Protein AF-A0A1S3DGT9-F1 (afdb_monomer_lite)

Structure (mmCIF, N/CA/C/O backbone):
data_AF-A0A1S3DGT9-F1
#
_entry.id   AF-A0A1S3DGT9-F1
#
loop_
_atom_site.group_PDB
_atom_site.id
_atom_site.type_symbol
_atom_site.label_atom_id
_atom_site.label_alt_id
_atom_site.label_comp_id
_atom_site.label_asym_id
_atom_site.label_entity_id
_atom_site.label_seq_id
_atom_site.pdbx_PDB_ins_code
_atom_site.Cartn_x
_atom_site.Cartn_y
_atom_site.Cartn_z
_atom_site.occupancy
_atom_site.B_iso_or_equiv
_atom_site.auth_seq_id
_atom_site.auth_comp_id
_atom_site.auth_asym_id
_atom_site.auth_atom_id
_atom_site.pdbx_PDB_model_num
ATOM 1 N N . MET A 1 1 ? -30.395 -15.231 -16.461 1.00 38.97 1 MET A N 1
ATOM 2 C CA . MET A 1 1 ? -29.342 -14.821 -15.510 1.00 38.97 1 MET A CA 1
ATOM 3 C C . MET A 1 1 ? -28.312 -14.079 -16.332 1.00 38.97 1 MET A C 1
ATOM 5 O O . MET A 1 1 ? -27.448 -14.704 -16.933 1.00 38.97 1 MET A O 1
ATOM 9 N N . ASP A 1 2 ? -28.517 -12.775 -16.478 1.00 30.34 2 ASP A N 1
ATOM 10 C CA . ASP A 1 2 ? -27.680 -11.916 -17.306 1.00 30.34 2 ASP A CA 1
ATOM 11 C C . ASP A 1 2 ? -26.384 -11.588 -16.569 1.00 30.34 2 ASP A C 1
ATOM 13 O O . ASP A 1 2 ? -26.385 -10.927 -15.532 1.00 30.34 2 ASP A O 1
ATOM 17 N N . PHE A 1 3 ? -25.268 -12.071 -17.109 1.00 36.41 3 PHE A N 1
ATOM 18 C CA . PHE A 1 3 ? -23.938 -11.639 -16.706 1.00 36.41 3 PHE A CA 1
ATOM 19 C C . PHE A 1 3 ? -23.610 -10.347 -17.454 1.00 36.41 3 PHE A C 1
ATOM 21 O O . PHE A 1 3 ? -22.986 -10.360 -18.513 1.00 36.41 3 PHE A O 1
ATOM 28 N N . THR A 1 4 ? -24.039 -9.209 -16.914 1.00 40.66 4 THR A N 1
ATOM 29 C CA . THR A 1 4 ? -23.503 -7.914 -17.339 1.00 40.66 4 THR A CA 1
ATOM 30 C C . THR A 1 4 ? -22.050 -7.812 -16.890 1.00 40.66 4 THR A C 1
ATOM 32 O O . THR A 1 4 ? -21.762 -7.637 -15.707 1.00 40.66 4 THR A O 1
ATOM 35 N N . ILE A 1 5 ? -21.133 -7.927 -17.851 1.00 45.00 5 ILE A N 1
ATOM 36 C CA . ILE A 1 5 ? -19.729 -7.543 -17.701 1.00 45.00 5 ILE A CA 1
ATOM 37 C C . ILE A 1 5 ? -19.710 -6.034 -17.409 1.00 45.00 5 ILE A C 1
ATOM 39 O O . ILE A 1 5 ? -20.208 -5.268 -18.241 1.00 45.00 5 ILE A O 1
ATOM 43 N N . PRO A 1 6 ? -19.179 -5.566 -16.264 1.00 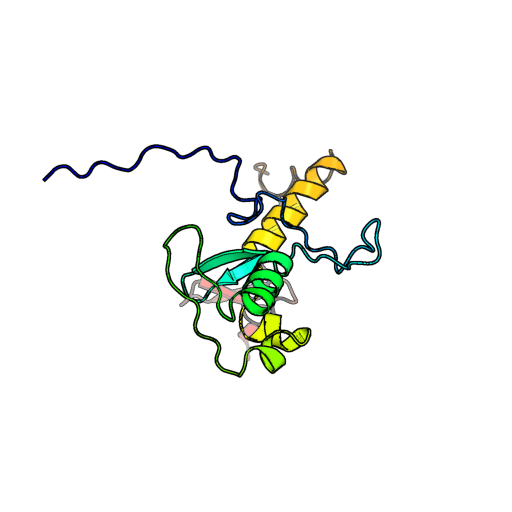39.81 6 PRO A N 1
ATOM 44 C CA . PRO A 1 6 ? -19.081 -4.139 -16.022 1.00 39.81 6 PRO A CA 1
ATOM 45 C C . PRO A 1 6 ? -18.132 -3.511 -17.046 1.00 39.81 6 PRO A C 1
ATOM 47 O O . PRO A 1 6 ? -16.993 -3.933 -17.248 1.00 39.81 6 PRO A O 1
ATOM 50 N N . SER A 1 7 ? -18.680 -2.503 -17.712 1.00 43.81 7 SER A N 1
ATOM 51 C CA . SER A 1 7 ? -18.087 -1.663 -18.740 1.00 43.81 7 SER A CA 1
ATOM 52 C C . SER A 1 7 ? -16.710 -1.118 -18.361 1.00 43.81 7 SER A C 1
ATOM 54 O O . SER A 1 7 ? -16.532 -0.582 -17.268 1.00 43.81 7 SER A O 1
ATOM 56 N N . ASN A 1 8 ? -15.792 -1.193 -19.330 1.00 42.50 8 ASN A N 1
ATOM 57 C CA . ASN A 1 8 ? -14.503 -0.503 -19.435 1.00 42.50 8 ASN A CA 1
ATOM 58 C C . ASN A 1 8 ? -14.435 0.822 -18.648 1.00 42.50 8 ASN A C 1
ATOM 60 O O . ASN A 1 8 ? -14.738 1.899 -19.165 1.00 42.50 8 ASN A O 1
ATOM 64 N N . ALA A 1 9 ? -13.969 0.758 -17.402 1.00 39.66 9 ALA A N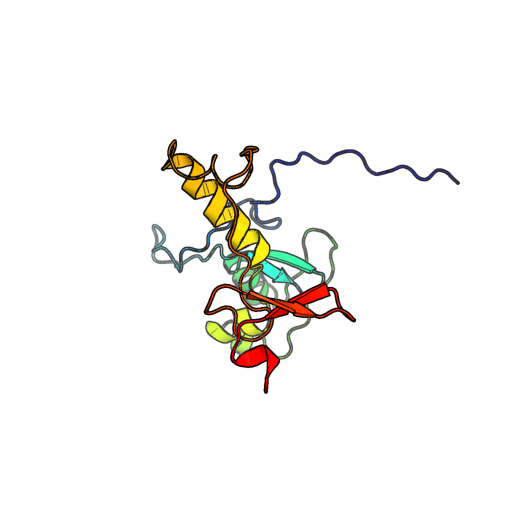 1
ATOM 65 C CA . ALA A 1 9 ? -13.527 1.934 -16.674 1.00 39.66 9 ALA A CA 1
ATOM 66 C C . ALA A 1 9 ? -12.134 2.319 -17.195 1.00 39.66 9 ALA A C 1
ATOM 68 O O . ALA A 1 9 ? -11.130 1.712 -16.836 1.00 39.66 9 ALA A O 1
ATOM 69 N N . ASN A 1 10 ? -12.116 3.289 -18.111 1.00 39.88 10 ASN A N 1
ATOM 70 C CA . ASN A 1 10 ? -11.059 4.280 -18.338 1.00 39.88 10 ASN A CA 1
ATOM 71 C C . ASN A 1 10 ? -9.652 3.869 -17.830 1.00 39.88 10 ASN A C 1
ATOM 73 O O . ASN A 1 10 ? -9.300 4.107 -16.674 1.00 39.88 10 ASN A O 1
ATOM 77 N N . MET A 1 11 ? -8.827 3.277 -18.705 1.00 42.94 11 MET A N 1
ATOM 78 C CA . MET A 1 11 ? -7.480 2.752 -18.398 1.00 42.94 11 MET A CA 1
ATOM 79 C C . MET A 1 11 ? -6.440 3.806 -17.941 1.00 42.94 11 MET A C 1
ATOM 81 O O . MET A 1 11 ? -5.268 3.473 -17.796 1.00 42.94 11 MET A O 1
ATOM 85 N N . ASN A 1 12 ? -6.831 5.055 -17.668 1.00 49.50 12 ASN A N 1
ATOM 86 C CA . ASN A 1 12 ? -5.915 6.161 -17.363 1.00 49.50 12 ASN A CA 1
ATOM 87 C C . ASN A 1 12 ? -5.700 6.450 -15.862 1.00 49.50 12 ASN A C 1
ATOM 89 O O . ASN A 1 12 ? -4.877 7.298 -15.529 1.00 49.50 12 ASN A O 1
ATOM 93 N N . ASN A 1 13 ? -6.383 5.748 -14.948 1.00 62.31 13 ASN A N 1
ATOM 94 C CA . ASN A 1 13 ? -6.373 6.090 -13.513 1.00 62.31 13 ASN A CA 1
ATOM 95 C C . ASN A 1 13 ? -5.624 5.107 -12.595 1.00 62.31 13 ASN A C 1
ATOM 97 O O . ASN A 1 13 ? -5.578 5.337 -11.389 1.00 62.31 13 ASN A O 1
ATOM 101 N N . LYS A 1 14 ? -4.994 4.045 -13.120 1.00 75.62 14 LYS A N 1
ATOM 102 C CA . LYS A 1 14 ? -4.285 3.050 -12.281 1.00 75.62 14 LYS A CA 1
ATOM 103 C C . LYS A 1 14 ? -3.112 3.634 -11.479 1.00 75.62 14 LYS A C 1
ATOM 105 O O . LYS A 1 14 ? -2.766 3.113 -10.427 1.00 75.62 14 LYS A O 1
ATOM 110 N N . LEU A 1 15 ? -2.518 4.731 -11.958 1.00 88.06 15 LEU A N 1
ATOM 111 C CA . LEU A 1 15 ? -1.376 5.395 -11.319 1.00 88.06 15 LEU A CA 1
ATOM 112 C C . LEU A 1 15 ? -1.780 6.424 -10.246 1.00 88.06 15 LEU A C 1
ATOM 114 O O . LEU A 1 15 ? -0.904 7.081 -9.678 1.00 88.06 15 LEU A O 1
ATOM 118 N N . LEU A 1 16 ? -3.078 6.603 -9.985 1.00 91.25 16 LEU A N 1
ATOM 119 C CA . LEU A 1 16 ? -3.595 7.573 -9.024 1.00 91.25 16 LEU A CA 1
ATOM 120 C C . LEU A 1 16 ? -4.033 6.887 -7.731 1.00 91.25 16 LEU A C 1
ATOM 122 O O . LEU A 1 16 ? -4.642 5.822 -7.739 1.00 91.25 16 LEU A O 1
ATOM 126 N N . CYS A 1 17 ? -3.780 7.547 -6.607 1.00 94.25 17 CYS A N 1
ATOM 127 C CA . CYS A 1 17 ? -4.302 7.125 -5.317 1.00 94.25 17 CYS A CA 1
ATOM 128 C C . CYS A 1 17 ? -5.825 7.309 -5.256 1.00 94.25 17 CYS A C 1
ATOM 130 O O . CYS A 1 17 ? -6.304 8.436 -5.390 1.00 94.25 17 CYS A O 1
ATOM 132 N N . GLY A 1 18 ? -6.573 6.242 -4.953 1.00 90.94 18 GLY A N 1
ATOM 133 C CA . GLY A 1 18 ? -8.036 6.289 -4.813 1.00 90.94 18 GLY A CA 1
ATOM 134 C C . GLY A 1 18 ? -8.539 7.232 -3.710 1.00 90.94 18 GLY A C 1
ATOM 135 O O . GLY A 1 18 ? -9.672 7.694 -3.764 1.00 90.94 18 GLY A O 1
ATOM 136 N N . SER A 1 19 ? -7.694 7.580 -2.729 1.00 93.50 19 SER A N 1
ATOM 137 C CA . SER A 1 19 ? -8.069 8.482 -1.628 1.00 93.50 19 SER A CA 1
ATOM 138 C C . SER A 1 19 ? -7.800 9.966 -1.901 1.00 93.50 19 SER A C 1
ATOM 140 O O . SER A 1 19 ? -8.592 10.806 -1.491 1.00 93.50 19 SER A O 1
ATOM 142 N N . CYS A 1 20 ? -6.684 10.324 -2.550 1.00 93.88 20 CYS A N 1
ATOM 143 C CA . CYS A 1 20 ? -6.297 11.734 -2.752 1.00 93.88 20 CYS A CA 1
ATOM 144 C C . CYS A 1 20 ? -6.112 12.145 -4.216 1.00 93.88 20 CYS A C 1
ATOM 146 O O . CYS A 1 20 ? -5.754 13.293 -4.486 1.00 93.88 20 CYS A O 1
ATOM 148 N N . SER A 1 21 ? -6.313 11.218 -5.157 1.00 91.75 21 SER A N 1
ATOM 149 C CA . SER A 1 21 ? -6.130 11.419 -6.601 1.00 91.75 21 SER A CA 1
ATOM 150 C C . SER A 1 21 ? -4.734 11.920 -7.006 1.00 91.75 21 SER A C 1
ATOM 152 O O . SER A 1 21 ? -4.549 12.435 -8.106 1.00 91.75 21 SER A O 1
ATOM 154 N N . LYS A 1 22 ? -3.726 11.800 -6.129 1.00 90.56 22 LYS A N 1
ATOM 155 C CA . LYS A 1 22 ? -2.328 12.108 -6.462 1.00 90.56 22 LYS A CA 1
ATOM 156 C C . LYS A 1 22 ? -1.675 10.920 -7.154 1.00 90.56 22 LYS A C 1
ATOM 158 O O . LYS A 1 22 ? -1.961 9.774 -6.813 1.00 90.56 22 LYS A O 1
ATOM 163 N N . ILE A 1 23 ? -0.785 11.219 -8.099 1.00 89.44 23 ILE A N 1
ATOM 164 C CA . ILE A 1 23 ? 0.034 10.217 -8.783 1.00 89.44 23 ILE A CA 1
ATOM 165 C C . ILE A 1 23 ? 0.953 9.561 -7.752 1.00 89.44 23 ILE A C 1
ATOM 167 O O . ILE A 1 23 ? 1.606 10.253 -6.967 1.00 89.44 23 ILE A O 1
ATOM 171 N N . PHE A 1 24 ? 0.996 8.235 -7.757 1.00 91.88 24 PHE A N 1
ATOM 172 C CA . PHE A 1 24 ? 1.925 7.480 -6.931 1.00 91.88 24 PHE A CA 1
ATOM 173 C C . PHE A 1 24 ? 3.382 7.783 -7.301 1.00 91.88 24 PHE A C 1
ATOM 175 O O . PHE A 1 24 ? 3.720 8.042 -8.456 1.00 91.88 24 PHE A O 1
ATOM 182 N N . SER A 1 25 ? 4.278 7.724 -6.321 1.00 87.62 25 SER A N 1
ATOM 183 C CA . SER A 1 25 ? 5.701 7.974 -6.540 1.00 87.62 25 SER A CA 1
ATOM 184 C C . SER A 1 25 ? 6.562 7.074 -5.674 1.00 87.62 25 SER A C 1
ATOM 186 O O . SER A 1 25 ? 6.301 6.938 -4.484 1.00 87.62 25 SER A O 1
ATOM 188 N N . PHE A 1 26 ? 7.650 6.561 -6.239 1.00 79.81 26 PHE A N 1
ATOM 189 C CA . PHE A 1 26 ? 8.660 5.823 -5.479 1.00 79.81 26 PHE A CA 1
ATOM 190 C C . PHE A 1 26 ? 9.653 6.737 -4.732 1.00 79.81 26 PHE A C 1
ATOM 192 O O . PHE A 1 26 ? 10.393 6.276 -3.871 1.00 79.81 26 PHE A O 1
ATOM 199 N N . LYS A 1 27 ? 9.686 8.043 -5.039 1.00 71.00 27 LYS A N 1
ATOM 200 C CA . LYS A 1 27 ? 10.607 8.982 -4.381 1.00 71.00 27 LYS A CA 1
ATOM 201 C C . LYS A 1 27 ? 10.254 9.111 -2.902 1.00 71.00 27 LYS A C 1
ATOM 203 O O . LYS A 1 27 ? 9.135 9.490 -2.557 1.00 71.00 27 LYS A O 1
ATOM 208 N N . GLU A 1 28 ? 11.227 8.831 -2.045 1.00 62.16 28 GLU A N 1
ATOM 209 C CA . GLU A 1 28 ? 11.073 9.022 -0.610 1.00 62.16 28 GLU A CA 1
ATOM 210 C C . GLU A 1 28 ? 10.911 10.508 -0.278 1.00 62.16 28 GLU A C 1
ATOM 212 O O . GLU A 1 28 ? 11.602 11.363 -0.832 1.00 62.16 28 GLU A O 1
ATOM 217 N N . LYS A 1 29 ? 9.952 10.785 0.616 1.00 58.47 29 LYS A N 1
ATOM 218 C CA . LYS A 1 29 ? 9.752 12.021 1.387 1.00 58.47 29 LYS A CA 1
ATOM 219 C C . LYS A 1 29 ? 10.400 13.274 0.766 1.00 58.47 29 LYS A C 1
ATOM 221 O O . LYS A 1 29 ? 11.403 13.781 1.269 1.00 58.47 29 LYS A O 1
ATOM 226 N N . THR A 1 30 ? 9.795 13.836 -0.282 1.00 52.38 30 THR A N 1
ATOM 227 C CA . THR A 1 30 ? 10.209 15.161 -0.771 1.00 52.38 30 THR A CA 1
ATOM 228 C C . THR A 1 30 ? 9.915 16.214 0.303 1.00 52.38 30 THR A C 1
ATOM 230 O O . THR A 1 30 ? 8.822 16.169 0.883 1.00 52.38 30 THR A O 1
ATOM 233 N N . PRO A 1 31 ? 10.820 17.173 0.578 1.00 50.50 31 PRO A N 1
ATOM 234 C CA . PR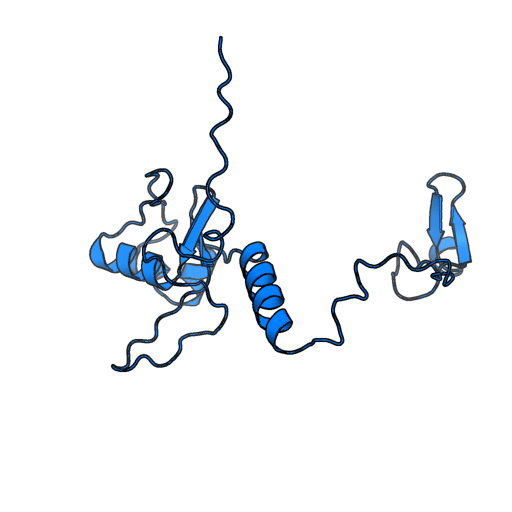O A 1 31 ? 10.488 18.316 1.420 1.00 50.50 31 PRO A CA 1
ATOM 235 C C . PRO A 1 31 ? 9.329 19.082 0.767 1.00 50.50 31 PRO A C 1
ATOM 237 O O . PRO A 1 31 ? 9.471 19.648 -0.314 1.00 50.50 31 PRO A O 1
ATOM 240 N N . GLY A 1 32 ? 8.147 19.038 1.385 1.00 53.81 32 GLY A N 1
ATOM 241 C CA . GLY A 1 32 ? 7.021 19.856 0.955 1.00 53.81 32 GLY A CA 1
ATOM 242 C C . GLY A 1 32 ? 7.288 21.337 1.231 1.00 53.81 32 GLY A C 1
ATOM 243 O O . GLY A 1 32 ? 8.076 21.674 2.113 1.00 53.81 32 GLY A O 1
ATOM 244 N N . PHE A 1 33 ? 6.564 22.219 0.538 1.00 46.50 33 PHE A N 1
ATOM 245 C CA . PHE A 1 33 ? 6.654 23.690 0.624 1.00 46.50 33 PHE A CA 1
ATOM 246 C C . PHE A 1 33 ? 6.309 24.293 2.015 1.00 46.50 33 PHE A C 1
ATOM 248 O O . PHE A 1 33 ? 6.179 25.498 2.155 1.00 46.50 33 PHE A O 1
ATOM 255 N N . HIS A 1 34 ? 6.167 23.456 3.048 1.00 52.22 34 HIS A N 1
ATOM 256 C CA . HIS A 1 34 ? 5.898 23.811 4.448 1.00 52.22 34 HIS A CA 1
ATOM 257 C C . HIS A 1 34 ? 6.560 22.831 5.448 1.00 52.22 34 HIS A C 1
ATOM 259 O O . HIS A 1 34 ? 6.113 22.695 6.581 1.00 52.22 34 HIS A O 1
ATOM 265 N N . GLY A 1 35 ? 7.589 22.076 5.039 1.00 52.53 35 GLY A N 1
ATOM 266 C CA . GLY A 1 35 ? 8.306 21.146 5.928 1.00 52.53 35 GLY A CA 1
ATOM 267 C C . GLY A 1 35 ? 7.628 19.787 6.169 1.00 52.53 35 GLY A C 1
ATOM 268 O O . GLY A 1 35 ? 8.265 18.887 6.713 1.00 52.53 35 GLY A O 1
ATOM 269 N N . LEU A 1 36 ? 6.387 19.570 5.706 1.00 57.69 36 LEU A N 1
ATOM 270 C CA . LEU A 1 36 ? 5.770 18.237 5.719 1.00 57.69 36 LEU A CA 1
ATOM 271 C C . LEU A 1 36 ? 6.370 17.345 4.625 1.00 57.69 36 LEU A C 1
ATOM 273 O O . LEU A 1 36 ? 6.204 17.589 3.427 1.00 57.69 36 LEU A O 1
ATOM 277 N N . ARG A 1 37 ? 7.026 16.268 5.054 1.00 68.81 37 ARG A N 1
ATOM 278 C CA . ARG A 1 37 ? 7.496 15.182 4.193 1.00 68.81 37 ARG A CA 1
ATOM 279 C C . ARG A 1 37 ? 6.322 14.269 3.835 1.00 68.81 37 ARG A C 1
ATOM 281 O O . ARG A 1 37 ? 5.928 13.436 4.640 1.00 68.81 37 ARG A O 1
ATOM 288 N N . LYS A 1 38 ? 5.759 14.430 2.635 1.00 82.50 38 LYS A N 1
ATOM 289 C CA . LYS A 1 38 ? 4.695 13.550 2.121 1.00 82.50 38 LYS A CA 1
ATOM 290 C C . LYS A 1 38 ? 5.306 12.420 1.304 1.00 82.50 38 LYS A C 1
ATOM 292 O O . LYS A 1 38 ? 6.179 12.671 0.475 1.00 82.50 38 LYS A O 1
ATOM 297 N N . SER A 1 39 ? 4.829 11.201 1.527 1.00 89.56 39 SER A N 1
ATOM 298 C CA . SER A 1 39 ? 5.205 10.033 0.735 1.00 89.56 39 SER A CA 1
ATOM 299 C C . SER A 1 39 ? 4.009 9.531 -0.063 1.00 89.56 39 SER A C 1
ATOM 301 O O . SER A 1 39 ? 2.959 9.231 0.503 1.00 89.56 39 SER A O 1
ATOM 303 N N . TYR A 1 40 ? 4.162 9.445 -1.384 1.00 92.56 40 TYR A N 1
ATOM 304 C CA . TYR A 1 40 ? 3.135 8.890 -2.269 1.00 92.56 40 TYR A CA 1
ATOM 305 C C . TYR A 1 40 ? 3.475 7.469 -2.731 1.00 92.56 40 TYR A C 1
ATOM 307 O O . TYR A 1 40 ? 3.018 7.044 -3.791 1.00 92.56 40 TYR A O 1
ATOM 315 N N . VAL A 1 41 ? 4.273 6.734 -1.949 1.00 93.06 41 VAL A N 1
ATOM 316 C CA . VAL A 1 41 ? 4.552 5.316 -2.209 1.00 93.06 41 VAL A CA 1
ATOM 317 C C . VAL A 1 41 ? 3.229 4.541 -2.172 1.00 93.06 41 VAL A C 1
ATOM 319 O O . VAL A 1 41 ? 2.465 4.715 -1.220 1.00 93.06 41 VAL A O 1
ATOM 322 N N . PRO A 1 42 ? 2.910 3.732 -3.196 1.00 95.56 42 PRO A N 1
ATOM 323 C CA . PRO A 1 42 ? 1.692 2.930 -3.212 1.00 95.56 42 PRO A CA 1
ATOM 324 C C . PRO A 1 42 ? 1.820 1.751 -2.244 1.00 95.56 42 PRO A C 1
ATOM 326 O O . PRO A 1 42 ? 2.700 0.910 -2.421 1.00 95.56 42 PRO A O 1
ATOM 329 N N . LEU A 1 43 ? 0.938 1.669 -1.251 1.00 96.00 43 LEU A N 1
ATOM 330 C CA . LEU A 1 43 ? 0.881 0.580 -0.277 1.00 96.00 43 LEU A CA 1
ATOM 331 C C . LEU A 1 43 ? -0.424 -0.210 -0.431 1.00 96.00 43 LEU A C 1
ATOM 333 O O . LEU A 1 43 ? -1.470 0.348 -0.775 1.00 96.00 43 LEU A O 1
ATOM 337 N N . ILE A 1 44 ? -0.355 -1.513 -0.183 1.00 97.31 44 ILE A N 1
ATOM 338 C CA . ILE A 1 44 ? -1.472 -2.448 -0.313 1.00 97.31 44 ILE A CA 1
ATOM 339 C C . ILE A 1 44 ? -2.208 -2.540 1.029 1.00 97.31 44 ILE A C 1
ATOM 341 O O . ILE A 1 44 ? -1.608 -2.837 2.059 1.00 97.31 44 ILE A O 1
ATOM 345 N N . LEU A 1 45 ? -3.520 -2.301 1.018 1.00 97.06 45 LEU A N 1
ATOM 346 C CA . LEU A 1 45 ? -4.404 -2.508 2.170 1.00 97.06 45 LEU A CA 1
ATOM 347 C C . LEU A 1 45 ? -4.714 -3.999 2.364 1.00 97.06 45 LEU A C 1
ATOM 349 O O . LEU A 1 45 ? -4.624 -4.772 1.413 1.00 97.06 45 LEU A O 1
ATOM 353 N N . ASN A 1 46 ? -5.224 -4.413 3.533 1.00 95.12 46 ASN A N 1
ATOM 354 C CA . ASN A 1 46 ? -5.563 -5.831 3.780 1.00 95.12 46 ASN A CA 1
ATOM 355 C C . ASN A 1 46 ? -6.601 -6.406 2.790 1.00 95.12 46 ASN A C 1
ATOM 357 O O . ASN A 1 46 ? -6.737 -7.617 2.658 1.00 95.12 46 ASN A O 1
ATOM 361 N N . CYS A 1 47 ? -7.354 -5.544 2.098 1.00 96.38 47 CYS A N 1
ATOM 362 C CA . CYS A 1 47 ? -8.315 -5.940 1.069 1.00 96.38 47 CYS A CA 1
ATOM 363 C C . CYS A 1 47 ? -7.719 -6.111 -0.342 1.00 96.38 47 CYS A C 1
ATOM 365 O O . CYS A 1 47 ? -8.457 -6.505 -1.241 1.00 96.38 47 CYS A O 1
ATOM 367 N N . GLY A 1 48 ? -6.438 -5.788 -0.551 1.00 95.25 48 GLY A N 1
ATOM 368 C CA . GLY A 1 48 ? -5.745 -5.864 -1.843 1.00 95.25 48 GLY A CA 1
ATOM 369 C C . GLY A 1 48 ? -5.750 -4.572 -2.673 1.00 95.25 48 GLY A C 1
ATOM 370 O O . GLY A 1 48 ? -4.951 -4.445 -3.598 1.00 95.25 48 GLY A O 1
ATOM 371 N N . HIS A 1 49 ? -6.591 -3.584 -2.345 1.00 96.25 49 HIS A N 1
ATOM 372 C CA . HIS A 1 49 ? -6.560 -2.273 -3.007 1.00 96.25 49 HIS A CA 1
ATOM 373 C C . HIS A 1 49 ? -5.383 -1.419 -2.532 1.00 96.25 49 HIS A C 1
ATOM 375 O O . HIS A 1 49 ? -4.837 -1.627 -1.448 1.00 96.25 49 HIS A O 1
ATOM 381 N N . THR A 1 50 ? -4.992 -0.446 -3.353 1.00 96.25 50 THR A N 1
ATOM 382 C CA . THR A 1 50 ? -3.778 0.349 -3.144 1.00 96.25 50 THR A CA 1
ATOM 383 C C . THR A 1 50 ? -4.105 1.798 -2.791 1.00 96.25 50 THR A C 1
ATOM 385 O O . THR A 1 50 ? -4.874 2.461 -3.482 1.00 96.25 50 THR A O 1
ATOM 388 N N . VAL A 1 51 ? -3.470 2.312 -1.740 1.00 96.38 51 VAL A N 1
ATOM 389 C CA . VAL A 1 51 ? -3.564 3.709 -1.284 1.00 96.38 51 VAL A CA 1
ATOM 390 C C . VAL A 1 51 ? -2.153 4.216 -0.987 1.00 96.38 51 VAL A C 1
ATOM 392 O O . VAL A 1 51 ? -1.247 3.431 -0.720 1.00 96.38 51 VAL A O 1
ATOM 395 N N . CYS A 1 52 ? -1.910 5.523 -1.087 1.00 95.62 52 CYS A N 1
ATOM 396 C CA . CYS A 1 52 ? -0.567 6.044 -0.843 1.00 95.62 52 CYS A CA 1
ATOM 397 C C . CYS A 1 52 ? -0.213 6.073 0.653 1.00 95.62 52 CYS A C 1
ATOM 399 O O . CYS A 1 52 ? -1.086 6.287 1.495 1.00 95.62 52 CYS A O 1
ATOM 401 N N . GLU A 1 53 ? 1.080 5.933 0.962 1.00 94.62 53 GLU A N 1
ATOM 402 C CA . GLU A 1 53 ? 1.643 5.956 2.323 1.00 94.62 53 GLU A CA 1
ATOM 403 C C . GLU A 1 53 ? 1.138 7.162 3.137 1.00 94.62 53 GLU A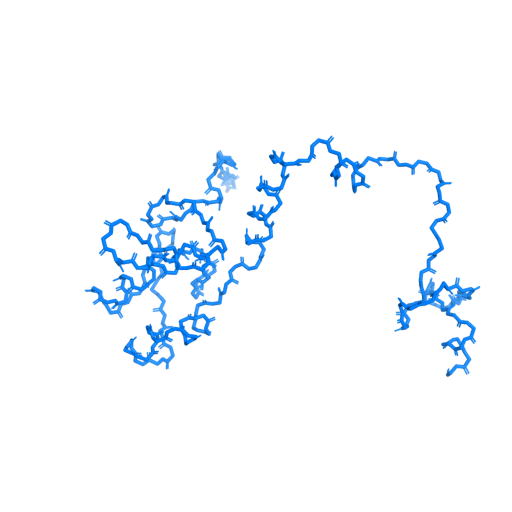 C 1
ATOM 405 O O . GLU A 1 53 ? 0.630 6.994 4.241 1.00 94.62 53 GLU A O 1
ATOM 410 N N . PHE A 1 54 ? 1.138 8.365 2.550 1.00 94.00 54 PHE A N 1
ATOM 411 C CA . PHE A 1 54 ? 0.594 9.570 3.185 1.00 94.00 54 PHE A CA 1
ATOM 412 C C . PHE A 1 54 ? -0.890 9.444 3.572 1.00 94.00 54 PHE A C 1
ATOM 414 O O . PHE A 1 54 ? -1.275 9.853 4.661 1.00 94.00 54 PHE A O 1
ATOM 421 N N . CYS A 1 55 ? -1.740 8.885 2.706 1.00 95.81 55 CYS A N 1
ATOM 422 C CA . CYS A 1 55 ? -3.169 8.747 3.004 1.00 95.81 55 CYS A CA 1
ATOM 423 C C . CYS A 1 55 ? -3.442 7.697 4.085 1.00 95.81 55 CYS A C 1
ATOM 425 O O . CYS A 1 55 ? -4.369 7.877 4.877 1.00 95.81 55 CYS A O 1
ATOM 427 N N . ILE A 1 56 ? -2.642 6.630 4.132 1.00 95.56 56 ILE A N 1
ATOM 428 C CA . ILE A 1 56 ? -2.686 5.644 5.216 1.00 95.56 56 ILE A CA 1
ATOM 429 C C . ILE A 1 56 ? -2.296 6.318 6.531 1.00 95.56 56 ILE A C 1
ATOM 431 O O . ILE A 1 56 ? -3.063 6.263 7.491 1.00 95.56 56 ILE A O 1
ATOM 435 N N . GLU A 1 57 ? -1.167 7.030 6.548 1.00 94.44 57 GLU A N 1
ATOM 436 C CA . GLU A 1 57 ? -0.692 7.761 7.721 1.00 94.44 57 GLU A CA 1
ATOM 437 C C . GLU A 1 57 ? -1.733 8.766 8.238 1.00 94.44 57 GLU A C 1
ATOM 439 O O . GLU A 1 57 ? -2.078 8.742 9.419 1.00 94.44 57 GLU A O 1
ATOM 444 N N . SER A 1 58 ? -2.276 9.618 7.361 1.00 93.94 58 SER A N 1
ATOM 445 C CA . SER A 1 58 ? -3.318 10.588 7.717 1.00 93.94 58 SER A CA 1
ATOM 446 C C . SER A 1 58 ? -4.567 9.910 8.278 1.00 93.94 58 SER A C 1
ATOM 448 O O . SER A 1 58 ? -5.066 10.322 9.321 1.00 93.94 58 SER A O 1
ATOM 450 N N . SER A 1 59 ? -5.046 8.836 7.642 1.00 95.31 59 SER A N 1
ATOM 451 C CA . SER A 1 59 ? -6.242 8.117 8.106 1.00 95.31 59 SER A CA 1
ATOM 452 C C . SER A 1 59 ? -6.037 7.504 9.490 1.00 95.31 59 SER A C 1
ATOM 454 O O . SER A 1 59 ? -6.921 7.581 10.343 1.00 95.31 59 SER A O 1
ATOM 456 N N . LEU A 1 60 ? -4.858 6.934 9.735 1.00 94.31 60 LEU A N 1
ATOM 457 C CA . LEU A 1 60 ? -4.494 6.386 11.035 1.00 94.31 60 LEU A CA 1
ATOM 458 C C . LEU A 1 60 ? -4.395 7.479 12.106 1.00 94.31 60 LEU A C 1
ATOM 460 O O . LEU A 1 60 ? -4.964 7.314 13.180 1.00 94.31 60 LEU A O 1
ATOM 464 N N . ARG A 1 61 ? -3.749 8.615 11.814 1.00 93.38 61 ARG A N 1
ATOM 465 C CA . ARG A 1 61 ? -3.619 9.738 12.761 1.00 93.38 61 ARG A CA 1
ATOM 466 C C . ARG A 1 61 ? -4.957 10.400 13.095 1.00 93.38 61 ARG A C 1
ATOM 468 O O . ARG A 1 61 ? -5.177 10.769 14.241 1.00 93.38 61 ARG A O 1
ATOM 475 N N . GLU A 1 62 ? -5.830 10.573 12.106 1.00 93.44 62 GLU A N 1
ATOM 476 C CA . GLU A 1 62 ? -7.092 11.307 12.268 1.00 93.44 62 GLU A CA 1
ATOM 477 C C . GLU A 1 62 ? -8.237 10.426 12.776 1.00 93.44 62 GLU A C 1
ATOM 479 O O . GLU A 1 62 ? -9.106 10.898 13.505 1.00 93.44 62 GLU A O 1
ATOM 484 N N . ARG A 1 63 ? -8.280 9.157 12.354 1.00 93.25 63 ARG A N 1
ATOM 485 C CA . ARG A 1 63 ? -9.435 8.268 12.572 1.00 93.25 63 ARG A CA 1
ATOM 486 C C . ARG A 1 63 ? -9.089 6.983 13.317 1.00 93.25 63 ARG A C 1
ATOM 488 O O . ARG A 1 63 ? -10.000 6.213 13.615 1.00 93.25 63 ARG A O 1
ATOM 495 N N . GLY A 1 64 ? -7.806 6.701 13.550 1.00 92.62 64 GLY A N 1
ATOM 496 C CA . GLY A 1 64 ? -7.339 5.453 14.162 1.00 92.62 64 GLY A CA 1
ATOM 497 C C . GLY A 1 64 ? -7.528 4.206 13.290 1.00 92.62 64 GLY A C 1
ATOM 498 O O . GLY A 1 64 ? -7.309 3.096 13.760 1.00 92.62 64 GLY A O 1
ATOM 499 N N . LYS A 1 65 ? -7.967 4.354 12.033 1.00 93.62 65 LYS A N 1
ATOM 500 C CA . LYS A 1 65 ? -8.244 3.237 11.119 1.00 93.62 65 LYS A CA 1
ATOM 501 C C . LYS A 1 65 ? -8.136 3.664 9.663 1.00 93.62 65 LYS A C 1
ATOM 503 O O . LYS A 1 65 ? -8.405 4.816 9.325 1.00 93.62 65 LYS A O 1
ATOM 508 N N . VAL A 1 66 ? -7.834 2.707 8.790 1.00 96.31 66 VAL A N 1
ATOM 509 C CA . VAL A 1 66 ? -7.839 2.906 7.335 1.00 96.31 66 VAL A CA 1
ATOM 510 C C . VAL A 1 66 ? -9.065 2.226 6.744 1.00 96.31 66 VAL A C 1
ATOM 512 O O . VAL A 1 66 ? -9.291 1.039 6.974 1.00 96.31 66 VAL A O 1
ATOM 515 N N . ILE A 1 67 ? -9.859 2.969 5.978 1.00 96.38 67 ILE A N 1
ATOM 516 C CA . ILE A 1 67 ? -11.004 2.435 5.235 1.00 96.38 67 ILE A CA 1
ATOM 517 C C . ILE A 1 67 ? -10.647 2.489 3.754 1.00 96.38 67 ILE A C 1
ATOM 519 O O . ILE A 1 67 ? -10.289 3.551 3.248 1.00 96.38 67 ILE A O 1
ATOM 523 N N . CYS A 1 68 ? -10.728 1.350 3.069 1.00 96.75 68 CYS A N 1
ATOM 524 C CA . CYS A 1 68 ? -10.482 1.289 1.634 1.00 96.75 68 CYS A CA 1
ATOM 525 C C . CYS A 1 68 ? -11.510 2.150 0.875 1.00 96.75 68 CYS A C 1
ATOM 527 O O . CYS A 1 68 ? -12.709 1.951 1.085 1.00 96.75 68 CYS A O 1
ATOM 529 N N . PRO A 1 69 ? -11.078 3.067 -0.012 1.00 93.88 69 PRO A N 1
ATOM 530 C CA . PRO A 1 69 ? -12.000 3.892 -0.792 1.00 93.88 69 PRO A CA 1
ATOM 531 C C . PRO A 1 69 ? -12.767 3.088 -1.854 1.00 93.88 69 PRO A C 1
ATOM 533 O O . PRO A 1 69 ? -13.874 3.475 -2.210 1.00 93.88 69 PRO A O 1
ATOM 536 N N . ASP A 1 70 ? -12.211 1.971 -2.333 1.00 91.81 70 ASP A N 1
ATOM 537 C CA . ASP A 1 70 ? -12.789 1.186 -3.430 1.00 91.81 70 ASP A CA 1
ATOM 538 C C . ASP A 1 70 ? -13.848 0.180 -2.959 1.00 91.81 70 ASP A C 1
ATOM 540 O O . ASP A 1 70 ? -14.860 -0.025 -3.623 1.00 91.81 70 ASP A O 1
ATOM 544 N N . CYS A 1 71 ? -13.628 -0.471 -1.810 1.00 95.81 71 CYS A N 1
ATOM 545 C CA . CYS A 1 71 ? -14.510 -1.538 -1.320 1.00 95.81 71 CYS A CA 1
ATOM 546 C C . CYS A 1 71 ? -15.015 -1.346 0.114 1.00 95.81 71 CYS A C 1
ATOM 548 O O . CYS A 1 71 ? -15.629 -2.257 0.670 1.00 95.81 71 CYS A O 1
ATOM 550 N N . CYS A 1 72 ? -14.739 -0.195 0.735 1.00 95.94 72 CYS A N 1
ATOM 551 C CA . CYS A 1 72 ? -15.184 0.181 2.082 1.00 95.94 72 CYS A CA 1
ATOM 552 C C . CYS A 1 72 ? -14.753 -0.769 3.218 1.00 95.94 72 CYS A C 1
ATOM 554 O O . CYS A 1 72 ? -15.198 -0.612 4.357 1.00 95.94 72 CYS A O 1
ATOM 556 N N . LYS A 1 73 ? -13.865 -1.737 2.954 1.00 97.19 73 LYS A N 1
ATOM 557 C CA . LYS A 1 73 ? -13.318 -2.628 3.985 1.00 97.19 73 LYS A CA 1
ATOM 558 C C . LYS A 1 73 ? -12.342 -1.871 4.883 1.00 97.19 73 LYS A C 1
ATOM 560 O O . LYS A 1 73 ? -11.476 -1.137 4.401 1.00 97.19 73 LYS A O 1
ATOM 565 N N . VAL A 1 74 ? -12.480 -2.074 6.190 1.00 96.50 74 VAL A N 1
ATOM 566 C CA . VAL A 1 74 ? -11.563 -1.536 7.200 1.00 96.50 74 VAL A CA 1
ATOM 567 C C . VAL A 1 74 ? -10.309 -2.404 7.239 1.00 96.50 74 VAL A C 1
ATOM 569 O O . VAL A 1 74 ? -10.405 -3.629 7.240 1.00 96.50 74 VAL A O 1
ATOM 572 N N . SER A 1 75 ? -9.143 -1.768 7.262 1.00 94.38 75 SER A N 1
ATOM 573 C CA . SER A 1 75 ? -7.871 -2.451 7.490 1.00 94.38 75 SER A CA 1
ATOM 574 C C . SER A 1 75 ? -7.655 -2.679 8.984 1.00 94.38 75 SER A C 1
ATOM 576 O O . SER A 1 75 ? -7.898 -1.775 9.786 1.00 94.38 75 SER A O 1
ATOM 578 N N . VAL A 1 76 ? -7.220 -3.882 9.349 1.00 90.31 76 VAL A N 1
ATOM 579 C CA . VAL A 1 76 ? -6.930 -4.273 10.731 1.00 90.31 76 VAL A CA 1
ATOM 580 C C . VAL A 1 76 ? -5.428 -4.164 10.932 1.00 90.31 76 VAL A C 1
ATOM 582 O O . VAL A 1 76 ? -4.682 -4.803 10.200 1.00 90.31 76 VAL A O 1
ATOM 585 N N . CYS A 1 77 ? -5.006 -3.369 11.915 1.00 90.00 77 CYS A N 1
ATOM 586 C CA . CYS A 1 77 ? -3.600 -3.253 12.283 1.00 90.00 77 CYS A CA 1
ATOM 587 C C . CYS A 1 77 ? -3.213 -4.357 13.274 1.00 90.00 77 CYS A C 1
ATOM 589 O O . CYS A 1 77 ? -3.912 -4.562 14.268 1.00 90.00 77 CYS A O 1
ATOM 591 N N . SER A 1 78 ? -2.081 -5.023 13.047 1.00 90.19 78 SER A N 1
ATOM 592 C CA . SER A 1 78 ? -1.538 -6.041 13.960 1.00 90.19 78 SER A CA 1
ATOM 593 C C . SER A 1 78 ? -1.016 -5.465 15.287 1.00 90.19 78 SER A C 1
ATOM 595 O O . SER A 1 78 ? -0.876 -6.185 16.277 1.00 90.19 78 SER A O 1
ATOM 597 N N . GLN A 1 79 ? -0.746 -4.158 15.320 1.00 90.00 79 GLN A N 1
ATOM 598 C CA . GLN A 1 79 ? -0.216 -3.422 16.467 1.00 90.00 79 GLN A CA 1
ATOM 599 C C . GLN A 1 79 ? -0.998 -2.121 16.716 1.00 90.00 79 GLN A C 1
ATOM 601 O O . GLN A 1 79 ? -1.711 -1.653 15.822 1.00 90.00 79 GLN A O 1
ATOM 606 N N . PRO A 1 80 ? -0.842 -1.488 17.901 1.00 91.44 80 PRO A N 1
ATOM 607 C CA . PRO A 1 80 ? -1.365 -0.148 18.149 1.00 91.44 80 PRO A CA 1
ATOM 608 C C . PRO A 1 80 ? -0.925 0.848 17.073 1.00 91.44 80 PRO A C 1
ATOM 610 O O . PRO A 1 80 ? 0.208 0.801 16.582 1.00 91.44 80 PRO A O 1
ATOM 613 N N . VAL A 1 81 ? -1.823 1.765 16.722 1.00 90.81 81 VAL A N 1
ATOM 614 C CA . VAL A 1 81 ? -1.655 2.720 15.618 1.00 90.81 81 VAL A CA 1
ATOM 615 C C . VAL A 1 81 ? -0.374 3.551 15.767 1.00 90.81 81 VAL A C 1
ATOM 617 O O . VAL A 1 81 ? 0.324 3.807 14.786 1.00 90.81 81 VAL A O 1
ATOM 620 N N . GLU A 1 82 ? -0.004 3.900 16.996 1.00 91.25 82 GLU A N 1
ATOM 621 C CA . GLU A 1 82 ? 1.195 4.672 17.332 1.00 91.25 82 GLU A CA 1
ATOM 622 C C . GLU A 1 82 ? 2.491 3.935 16.972 1.00 91.25 82 GLU A C 1
ATOM 624 O O . GLU 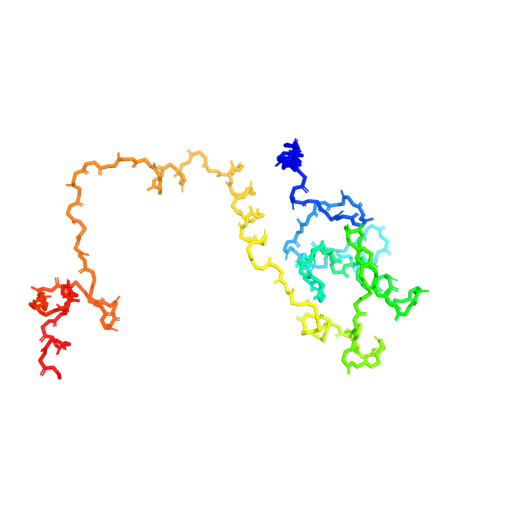A 1 82 ? 3.514 4.569 16.703 1.00 91.25 82 GLU A O 1
ATOM 629 N N . ASN A 1 83 ? 2.464 2.599 16.965 1.00 90.69 83 ASN A N 1
ATOM 630 C CA . ASN A 1 83 ? 3.592 1.775 16.544 1.00 90.69 83 ASN A CA 1
ATOM 631 C C . ASN A 1 83 ? 3.613 1.580 15.031 1.00 90.69 83 ASN A C 1
ATOM 633 O O . ASN A 1 83 ? 4.688 1.647 14.443 1.00 90.69 83 ASN A O 1
ATOM 637 N N . VAL A 1 84 ? 2.446 1.423 14.400 1.00 90.31 84 VAL A N 1
ATOM 638 C CA . VAL A 1 84 ? 2.333 1.280 12.940 1.00 90.31 84 VAL A CA 1
ATOM 639 C C . VAL A 1 84 ? 2.821 2.532 12.215 1.00 90.31 84 VAL A C 1
ATOM 641 O O . VAL A 1 84 ? 3.528 2.434 11.220 1.00 90.31 84 VAL A O 1
ATOM 644 N N . ILE A 1 85 ? 2.498 3.725 12.723 1.00 87.75 85 ILE A N 1
ATOM 645 C CA . ILE A 1 85 ? 2.883 4.995 12.084 1.00 87.75 85 ILE A CA 1
ATOM 646 C C . ILE A 1 85 ? 4.410 5.249 12.135 1.00 87.75 85 ILE A C 1
ATOM 648 O O . ILE A 1 85 ? 4.921 6.150 11.466 1.00 87.75 85 ILE A O 1
ATOM 652 N N . LYS A 1 86 ? 5.183 4.454 12.887 1.00 83.75 86 LYS A N 1
ATOM 653 C CA . LYS A 1 86 ? 6.649 4.553 12.891 1.00 83.75 86 LYS A CA 1
ATOM 654 C C . LYS A 1 86 ? 7.224 3.958 11.607 1.00 83.75 86 LYS A C 1
ATOM 656 O O . LYS A 1 86 ? 7.279 2.742 11.479 1.00 83.75 86 LYS A O 1
ATOM 661 N N . ASP A 1 87 ? 7.720 4.816 10.716 1.00 69.81 87 ASP A N 1
ATOM 662 C CA . ASP A 1 87 ? 8.483 4.494 9.496 1.00 69.81 87 ASP A CA 1
ATOM 663 C C . ASP A 1 87 ? 8.350 3.033 9.011 1.00 69.81 87 ASP A C 1
ATOM 665 O O . ASP A 1 87 ? 7.309 2.646 8.489 1.00 69.81 87 ASP A O 1
ATOM 669 N N . HIS A 1 88 ? 9.390 2.210 9.184 1.00 78.62 88 HIS A N 1
ATOM 670 C CA . HIS A 1 88 ? 9.474 0.862 8.618 1.00 78.62 88 HIS A CA 1
ATOM 671 C C . HIS A 1 88 ? 8.290 -0.047 9.004 1.00 78.62 88 HIS A C 1
ATOM 673 O O . HIS A 1 88 ? 7.913 -0.900 8.207 1.00 78.62 88 HIS A O 1
ATOM 679 N N . GLN A 1 89 ? 7.656 0.165 10.167 1.00 88.94 89 GLN A N 1
ATOM 680 C CA . GLN A 1 89 ? 6.495 -0.619 10.611 1.00 88.94 89 GLN A CA 1
ATOM 681 C C . GLN A 1 89 ? 5.284 -0.425 9.697 1.00 88.94 89 GLN A C 1
ATOM 683 O O . GLN A 1 89 ? 4.564 -1.382 9.425 1.00 88.94 89 GLN A O 1
ATOM 688 N N . MET A 1 90 ? 5.095 0.775 9.143 1.00 90.50 90 MET A N 1
ATOM 689 C CA . MET A 1 90 ? 3.985 1.042 8.230 1.00 90.50 90 MET A CA 1
ATOM 690 C C . MET A 1 90 ? 4.084 0.189 6.967 1.00 90.50 90 MET A C 1
ATOM 692 O O . MET A 1 90 ? 3.076 -0.324 6.500 1.00 90.50 90 MET A O 1
ATOM 696 N N . ARG A 1 91 ? 5.300 0.003 6.439 1.00 92.06 91 ARG A N 1
ATOM 697 C CA . ARG A 1 91 ? 5.559 -0.815 5.243 1.00 92.06 91 ARG A CA 1
ATOM 698 C C . ARG A 1 91 ? 5.583 -2.317 5.534 1.00 92.06 91 ARG A C 1
ATOM 700 O O . ARG A 1 91 ? 5.500 -3.100 4.596 1.00 92.06 91 ARG A O 1
ATOM 707 N N . MET A 1 92 ? 5.688 -2.713 6.803 1.00 92.38 92 MET A N 1
ATOM 708 C CA . MET A 1 92 ? 5.471 -4.099 7.229 1.00 92.38 92 MET A CA 1
ATOM 709 C C . MET A 1 92 ? 3.974 -4.408 7.346 1.00 92.38 92 MET A C 1
ATOM 711 O O . MET A 1 92 ? 3.539 -5.470 6.915 1.00 92.38 92 MET A O 1
ATOM 715 N N . GLU A 1 93 ? 3.188 -3.469 7.882 1.00 94.50 93 GLU A N 1
ATOM 716 C CA . GLU A 1 93 ? 1.731 -3.601 8.016 1.00 94.50 93 GLU A CA 1
ATOM 717 C C . GLU A 1 93 ? 1.011 -3.472 6.660 1.00 94.50 93 GLU A C 1
ATOM 719 O O . GLU A 1 93 ? 0.110 -4.244 6.339 1.00 94.50 93 GLU A O 1
ATOM 724 N N . PHE A 1 94 ? 1.438 -2.507 5.843 1.00 95.50 94 PHE A N 1
ATOM 725 C CA . PHE A 1 94 ? 0.897 -2.200 4.521 1.00 95.50 94 PHE A CA 1
ATOM 726 C C . PHE A 1 94 ? 2.023 -2.288 3.484 1.00 95.50 94 PHE A C 1
ATOM 728 O O . PHE A 1 94 ? 2.708 -1.292 3.226 1.00 95.50 94 PHE A O 1
ATOM 735 N N . PRO A 1 95 ? 2.267 -3.470 2.893 1.00 95.75 95 PRO A N 1
ATOM 736 C CA . PRO A 1 95 ? 3.414 -3.676 2.022 1.00 95.75 95 PRO A CA 1
ATOM 737 C C . PRO A 1 95 ? 3.328 -2.835 0.739 1.00 95.75 95 PRO A C 1
ATOM 739 O O . PRO A 1 95 ? 2.232 -2.621 0.209 1.00 95.75 95 PRO A O 1
ATOM 742 N N . PRO A 1 96 ? 4.469 -2.371 0.192 1.00 94.94 96 PRO A N 1
ATOM 743 C CA . PRO A 1 96 ? 4.485 -1.650 -1.074 1.00 94.94 96 PRO A CA 1
ATOM 744 C C . PRO A 1 96 ? 3.917 -2.472 -2.233 1.00 94.94 96 PRO A C 1
ATOM 746 O O . PRO A 1 96 ? 4.236 -3.650 -2.401 1.00 94.94 96 PRO A O 1
ATOM 749 N N . ASN A 1 97 ? 3.140 -1.826 -3.102 1.00 96.00 97 ASN A N 1
ATOM 750 C CA . ASN A 1 97 ? 2.710 -2.419 -4.363 1.00 96.00 97 ASN A CA 1
ATOM 751 C C . ASN A 1 97 ? 3.860 -2.374 -5.381 1.00 96.00 97 ASN A C 1
ATOM 753 O O . ASN A 1 97 ? 3.971 -1.446 -6.183 1.00 96.00 97 ASN A O 1
ATOM 757 N N . VAL A 1 98 ? 4.735 -3.380 -5.327 1.00 93.94 98 VAL A N 1
ATOM 758 C CA . VAL A 1 98 ? 5.936 -3.476 -6.176 1.00 93.94 98 VAL A CA 1
ATOM 759 C C . VAL A 1 98 ? 5.620 -3.532 -7.671 1.00 93.94 98 VAL A C 1
ATOM 761 O O . VAL A 1 98 ? 6.379 -2.986 -8.469 1.00 93.94 98 VAL A O 1
ATOM 764 N N . TYR A 1 99 ? 4.481 -4.121 -8.053 1.00 92.31 99 TYR A N 1
ATOM 765 C CA . TYR A 1 99 ? 4.020 -4.135 -9.442 1.00 92.31 99 TYR A CA 1
ATOM 766 C C . TYR A 1 99 ? 3.749 -2.711 -9.934 1.00 92.31 99 TYR A C 1
ATOM 768 O O . TYR A 1 99 ? 4.320 -2.279 -10.934 1.00 92.31 99 TYR A O 1
ATOM 776 N N . LEU A 1 100 ? 2.958 -1.949 -9.173 1.00 91.69 100 LEU A N 1
ATOM 777 C CA . LEU A 1 100 ? 2.630 -0.569 -9.513 1.00 91.69 100 LEU A CA 1
ATOM 778 C C . LEU A 1 100 ? 3.870 0.333 -9.486 1.00 91.69 100 LEU A C 1
ATOM 780 O O . LEU A 1 100 ? 4.015 1.209 -10.331 1.00 91.69 100 LEU A O 1
ATOM 784 N N . ILE A 1 101 ? 4.806 0.095 -8.563 1.00 91.25 101 ILE A N 1
ATOM 785 C CA . ILE A 1 101 ? 6.114 0.770 -8.553 1.00 91.25 101 ILE A CA 1
ATOM 786 C C . ILE A 1 101 ? 6.875 0.513 -9.862 1.00 91.25 101 ILE A C 1
ATOM 788 O O . ILE A 1 101 ? 7.423 1.456 -10.437 1.00 91.25 101 ILE A O 1
ATOM 792 N N . GLY A 1 102 ? 6.876 -0.726 -10.360 1.00 89.94 102 GLY A N 1
ATOM 793 C CA . GLY A 1 102 ? 7.454 -1.076 -11.659 1.00 89.94 102 GLY A CA 1
ATOM 794 C C . GLY A 1 102 ? 6.768 -0.359 -12.826 1.00 89.94 102 GLY A C 1
ATOM 795 O O . GLY A 1 102 ? 7.448 0.222 -13.671 1.00 89.94 102 GLY A O 1
ATOM 796 N N . GLU A 1 103 ? 5.431 -0.319 -12.850 1.00 87.06 103 GLU A N 1
ATOM 797 C CA . GLU A 1 103 ? 4.666 0.424 -13.867 1.00 87.06 103 GLU A CA 1
ATOM 798 C C . GLU A 1 103 ? 4.997 1.924 -13.852 1.00 87.06 103 GLU A C 1
ATOM 800 O O . GLU A 1 103 ? 5.200 2.532 -14.907 1.00 87.06 103 GLU A O 1
ATOM 805 N N . ILE A 1 104 ? 5.104 2.517 -12.658 1.00 86.75 104 ILE A N 1
ATOM 806 C CA . ILE A 1 104 ? 5.503 3.913 -12.462 1.00 86.75 104 ILE A CA 1
ATOM 807 C C . ILE A 1 104 ? 6.908 4.143 -13.033 1.00 86.75 104 ILE A C 1
ATOM 809 O O . ILE A 1 104 ? 7.100 5.065 -13.827 1.00 86.75 104 ILE A O 1
ATOM 813 N N . ALA A 1 105 ? 7.883 3.306 -12.670 1.00 85.06 105 ALA A N 1
ATOM 814 C CA . ALA A 1 105 ? 9.266 3.435 -13.129 1.00 85.06 105 ALA A CA 1
ATOM 815 C C . ALA A 1 105 ? 9.377 3.359 -14.662 1.00 85.06 105 ALA A C 1
ATOM 817 O O . ALA A 1 105 ? 10.015 4.213 -15.283 1.00 85.06 105 ALA A O 1
ATOM 818 N N . THR A 1 106 ? 8.685 2.402 -15.285 1.00 82.44 106 THR A N 1
ATOM 819 C CA . THR A 1 106 ? 8.633 2.266 -16.748 1.00 82.44 106 THR A CA 1
ATOM 820 C C . THR A 1 106 ? 7.961 3.470 -17.409 1.00 82.44 106 THR A C 1
ATOM 822 O O . THR A 1 106 ? 8.450 3.988 -18.415 1.00 82.44 106 THR A O 1
ATOM 825 N N . SER A 1 107 ? 6.879 3.981 -16.817 1.00 74.25 107 SER A N 1
ATOM 826 C CA . SER A 1 107 ? 6.136 5.129 -17.354 1.00 74.25 107 SER A CA 1
ATOM 827 C C . SER A 1 107 ? 6.954 6.426 -17.349 1.00 74.25 107 SER A C 1
ATOM 829 O O . SER A 1 107 ? 6.813 7.246 -18.257 1.00 74.25 107 SER A O 1
ATOM 831 N N . PHE A 1 108 ? 7.835 6.621 -16.362 1.00 65.56 108 PHE A N 1
ATOM 832 C CA . PHE A 1 108 ? 8.736 7.778 -16.315 1.00 65.56 108 PHE A CA 1
ATOM 833 C C . PHE A 1 108 ? 9.943 7.640 -17.260 1.00 65.56 108 PHE A C 1
ATOM 835 O O . PHE A 1 108 ? 10.373 8.646 -17.829 1.00 65.56 108 PHE A O 1
ATOM 842 N N . ASN A 1 109 ? 10.445 6.423 -17.496 1.00 58.22 109 ASN A N 1
ATOM 843 C CA . ASN A 1 109 ? 11.556 6.173 -18.426 1.00 58.22 109 ASN A CA 1
ATOM 844 C C . ASN A 1 109 ? 11.189 6.421 -19.897 1.00 58.22 109 ASN A C 1
ATOM 846 O O . ASN A 1 109 ? 12.034 6.869 -20.673 1.00 58.22 109 ASN A O 1
ATOM 850 N N . ASN A 1 110 ? 9.919 6.250 -20.273 1.00 53.44 110 ASN A N 1
ATOM 851 C CA . ASN A 1 110 ? 9.438 6.560 -21.625 1.00 53.44 110 ASN A CA 1
ATOM 852 C C . ASN A 1 110 ? 9.540 8.054 -22.003 1.00 53.44 110 ASN A C 1
ATOM 854 O O . ASN A 1 110 ? 9.386 8.390 -23.173 1.00 53.44 110 ASN A O 1
ATOM 858 N N . LYS A 1 111 ? 9.828 8.963 -21.055 1.00 51.84 111 LYS A N 1
ATOM 859 C CA . LYS A 1 111 ? 10.099 10.384 -21.350 1.00 51.84 111 LYS A CA 1
ATOM 860 C C . LYS A 1 111 ? 11.574 10.702 -21.626 1.00 51.84 111 LYS A C 1
ATOM 862 O O . LYS A 1 111 ? 11.854 11.805 -22.081 1.00 51.84 111 LYS A O 1
ATOM 867 N N . PHE A 1 112 ? 12.503 9.779 -21.359 1.00 49.12 112 PHE A N 1
ATOM 868 C CA . PHE A 1 112 ? 13.952 10.026 -21.452 1.00 49.12 112 PHE A CA 1
ATOM 869 C C . PHE A 1 112 ? 14.688 9.126 -22.455 1.00 49.12 112 PHE A C 1
ATOM 871 O O . PHE A 1 112 ? 15.912 9.169 -22.530 1.00 49.12 112 PHE A O 1
ATOM 878 N N . GLY A 1 113 ? 13.976 8.323 -23.248 1.00 43.19 113 GLY A N 1
ATOM 879 C CA . GLY A 1 113 ? 14.629 7.329 -24.091 1.00 43.19 113 GLY A CA 1
ATOM 880 C C . GLY A 1 113 ? 13.822 6.909 -25.303 1.00 43.19 113 GLY A C 1
ATOM 881 O O . GLY A 1 113 ? 13.387 5.762 -25.385 1.00 43.19 113 GLY A O 1
ATOM 882 N N . ASN A 1 114 ? 13.784 7.766 -26.321 1.00 52.09 114 ASN A N 1
ATOM 883 C CA . ASN A 1 114 ? 13.620 7.325 -27.708 1.00 52.09 114 ASN A CA 1
ATOM 884 C C . ASN A 1 114 ? 14.875 6.550 -28.173 1.00 52.09 114 ASN A C 1
ATOM 886 O O . ASN A 1 114 ? 15.428 6.868 -29.220 1.00 52.09 114 ASN A O 1
ATOM 890 N N . THR A 1 115 ? 15.413 5.611 -27.380 1.00 51.47 115 THR A N 1
ATOM 891 C CA . THR A 1 115 ? 16.548 4.750 -27.779 1.00 51.47 115 THR A CA 1
ATOM 892 C C . THR A 1 115 ? 16.781 3.520 -26.881 1.00 51.47 115 THR A C 1
ATOM 894 O O . THR A 1 115 ? 17.874 2.968 -26.925 1.00 51.47 115 THR A O 1
ATOM 897 N N . LEU A 1 116 ? 15.829 3.052 -26.051 1.00 50.94 116 LEU A N 1
ATOM 898 C CA . LEU A 1 116 ? 16.087 1.825 -25.257 1.00 50.94 116 LEU A CA 1
ATOM 899 C C . LEU A 1 116 ? 14.871 1.016 -24.777 1.00 50.94 116 LEU A C 1
ATOM 901 O O . LEU A 1 116 ? 14.980 0.246 -23.827 1.00 50.94 116 LEU A O 1
ATOM 905 N N . SER A 1 117 ? 13.702 1.130 -25.413 1.00 45.94 117 SER A N 1
ATOM 906 C CA . SER A 1 117 ? 12.565 0.246 -25.075 1.00 45.94 117 SER A CA 1
ATOM 907 C C . SER A 1 117 ? 11.789 -0.324 -26.262 1.00 45.94 117 SER A C 1
ATOM 909 O O . SER A 1 117 ? 10.840 -1.075 -26.064 1.00 45.94 117 SER A O 1
ATOM 911 N N . SER A 1 118 ? 12.263 -0.120 -27.493 1.00 40.34 118 SER A N 1
ATOM 912 C CA . SER A 1 118 ? 11.778 -0.894 -28.648 1.00 40.34 118 SER A CA 1
ATOM 913 C C . SER A 1 118 ? 12.400 -2.301 -28.721 1.00 40.34 118 SER A C 1
ATOM 915 O O . SER A 1 118 ? 11.946 -3.142 -29.491 1.00 40.34 118 SER A O 1
ATOM 917 N N . THR A 1 119 ? 13.427 -2.605 -27.922 1.00 46.59 119 THR A N 1
ATOM 918 C CA . THR A 1 119 ? 14.185 -3.867 -28.019 1.00 46.59 119 THR A CA 1
ATOM 919 C C . THR A 1 119 ? 13.650 -5.027 -27.184 1.00 46.59 119 THR A C 1
ATOM 921 O O . THR A 1 119 ? 14.161 -6.131 -27.338 1.00 46.59 119 THR A O 1
ATOM 924 N N . LEU A 1 120 ? 12.616 -4.845 -26.352 1.00 51.78 120 LEU A N 1
ATOM 925 C CA . LEU A 1 120 ? 12.015 -5.974 -25.621 1.00 51.78 120 LEU A CA 1
ATOM 926 C C . LEU A 1 120 ? 10.683 -6.477 -26.191 1.00 51.78 120 LEU A C 1
ATOM 928 O O . LEU A 1 120 ? 10.215 -7.516 -25.738 1.00 51.78 120 LEU A O 1
ATOM 932 N N . LEU A 1 121 ? 10.106 -5.823 -27.208 1.00 51.56 121 LEU A N 1
ATOM 933 C CA . LEU A 1 121 ? 8.861 -6.298 -27.838 1.00 51.56 121 LEU A CA 1
ATOM 934 C C . LEU A 1 121 ? 8.803 -6.198 -29.372 1.00 51.56 121 LEU A C 1
ATOM 936 O O . LEU A 1 121 ? 7.760 -6.503 -29.946 1.00 51.56 121 LEU A O 1
ATOM 940 N N . THR A 1 122 ? 9.895 -5.863 -30.068 1.00 40.69 122 THR A N 1
ATOM 941 C CA . THR A 1 122 ? 9.904 -5.958 -31.538 1.00 40.69 122 THR A CA 1
ATOM 942 C C . THR A 1 122 ? 10.587 -7.243 -31.981 1.00 40.69 122 THR A C 1
ATOM 944 O O . THR A 1 122 ? 11.745 -7.495 -31.659 1.00 40.69 122 THR A O 1
ATOM 947 N N . GLN A 1 123 ? 9.821 -8.046 -32.711 1.00 61.78 123 GLN A N 1
ATOM 948 C CA . GLN A 1 123 ? 10.220 -9.231 -33.458 1.00 61.78 123 GLN A CA 1
ATOM 949 C C . GLN A 1 123 ? 11.628 -9.064 -34.057 1.00 61.78 123 GLN A C 1
ATOM 951 O O . GLN A 1 123 ? 11.831 -8.259 -34.963 1.00 61.78 123 GLN A O 1
ATOM 956 N N . GLN A 1 124 ? 12.598 -9.832 -33.561 1.00 48.41 124 GLN A N 1
ATOM 957 C CA . GLN A 1 124 ? 13.854 -10.068 -34.264 1.00 48.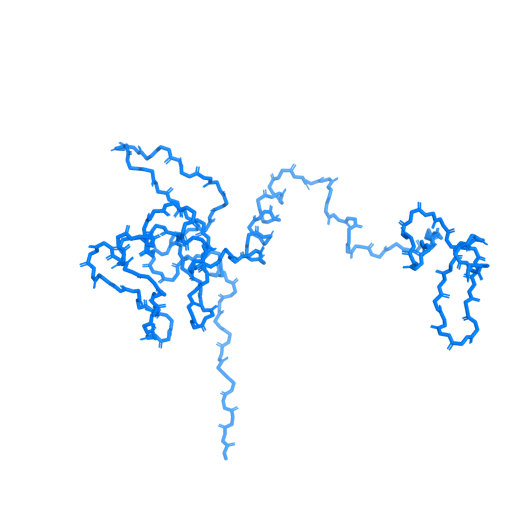41 124 GLN A CA 1
ATOM 958 C C . GLN A 1 124 ? 13.874 -11.533 -34.690 1.00 48.41 124 GLN A C 1
ATOM 960 O O . GLN A 1 124 ? 13.834 -12.440 -33.857 1.00 48.41 124 GLN A O 1
ATOM 965 N N . GLY A 1 125 ? 13.929 -11.745 -36.007 1.00 44.19 125 GLY A N 1
ATOM 966 C CA . GLY A 1 125 ? 14.450 -12.976 -36.593 1.00 44.19 125 GLY A CA 1
ATOM 967 C C . GLY A 1 125 ? 15.884 -13.265 -36.108 1.00 44.19 125 GLY A C 1
ATOM 968 O O . GLY A 1 125 ? 16.480 -12.473 -35.379 1.00 44.19 125 GLY A O 1
ATOM 969 N N . PRO A 1 126 ? 16.439 -14.432 -36.456 1.00 45.06 126 PRO A N 1
ATOM 970 C CA . PRO A 1 126 ? 17.134 -15.302 -35.519 1.00 45.06 126 PRO A CA 1
ATOM 971 C C . PRO A 1 126 ? 18.553 -14.820 -35.200 1.00 45.06 126 PRO A C 1
ATOM 973 O O . PRO A 1 126 ? 19.518 -15.209 -35.853 1.00 45.06 126 PRO A O 1
ATOM 976 N N . ALA A 1 127 ? 18.706 -14.057 -34.121 1.00 48.41 127 ALA A N 1
ATOM 977 C CA . ALA A 1 127 ? 19.932 -14.106 -33.339 1.00 48.41 127 ALA A CA 1
ATOM 978 C C . ALA A 1 127 ? 19.838 -15.360 -32.462 1.00 48.41 127 ALA A C 1
ATOM 980 O O . ALA A 1 127 ? 18.962 -15.442 -31.600 1.00 48.41 127 ALA A O 1
ATOM 981 N N . LYS A 1 128 ? 20.677 -16.371 -32.726 1.00 54.00 128 LYS A N 1
ATOM 982 C CA . LYS A 1 128 ? 20.770 -17.587 -31.905 1.00 54.00 128 LYS A CA 1
ATOM 983 C C . LYS A 1 128 ? 21.051 -17.169 -30.457 1.00 54.00 128 LYS A C 1
ATOM 985 O O . LYS A 1 128 ? 22.189 -16.876 -30.113 1.00 54.00 128 LYS A O 1
ATOM 990 N N . LYS A 1 129 ? 20.010 -17.097 -29.624 1.00 57.62 129 LYS A N 1
ATOM 991 C CA . LYS A 1 129 ? 20.161 -16.957 -28.178 1.00 57.62 129 LYS A CA 1
ATOM 992 C C . LYS A 1 129 ? 20.769 -18.258 -27.681 1.00 57.62 129 LYS A C 1
ATOM 994 O O . LYS A 1 129 ? 20.129 -19.303 -27.749 1.00 57.62 129 LYS A O 1
ATOM 999 N N . GLU A 1 130 ? 22.010 -18.191 -27.227 1.00 70.19 130 GLU A N 1
ATOM 1000 C CA . GLU A 1 130 ? 22.599 -19.258 -26.430 1.00 70.19 130 GLU A CA 1
ATOM 1001 C C . GLU A 1 130 ? 21.780 -19.354 -25.135 1.00 70.19 130 GLU A C 1
ATOM 1003 O O . GLU A 1 130 ? 21.772 -18.438 -24.314 1.00 70.19 130 GLU A O 1
ATOM 1008 N N . GLU A 1 131 ? 20.985 -20.419 -25.012 1.00 82.00 131 GLU A N 1
ATOM 1009 C CA . GLU A 1 131 ? 20.185 -20.685 -23.815 1.00 82.00 131 GLU A CA 1
ATOM 1010 C C . GLU A 1 131 ? 21.120 -20.931 -22.625 1.00 82.00 131 GLU A C 1
ATOM 1012 O O . GLU A 1 131 ? 22.115 -21.637 -22.761 1.00 82.00 131 GLU A O 1
ATOM 1017 N N . LEU A 1 132 ? 20.828 -20.333 -21.466 1.00 91.12 132 LEU A N 1
ATOM 1018 C CA . LEU A 1 132 ? 21.631 -20.490 -20.249 1.00 91.12 132 LEU A CA 1
ATOM 1019 C C . LEU A 1 132 ? 21.311 -21.808 -19.534 1.00 91.12 132 LEU A C 1
ATOM 1021 O O . LEU A 1 132 ? 20.226 -22.364 -19.688 1.00 91.12 132 LEU A O 1
ATOM 1025 N N . CYS A 1 133 ? 22.264 -22.295 -18.738 1.00 91.38 133 CYS A N 1
ATOM 1026 C CA . CYS A 1 133 ? 22.084 -23.475 -17.894 1.00 91.38 133 CYS A CA 1
ATOM 1027 C C . CYS A 1 133 ? 20.912 -23.287 -16.919 1.00 91.38 133 CYS A C 1
ATOM 1029 O O . CYS A 1 133 ? 20.908 -22.328 -16.148 1.00 91.38 133 CYS A O 1
ATOM 1031 N N . TYR A 1 134 ? 19.975 -24.236 -16.919 1.00 88.50 134 TYR A N 1
ATOM 1032 C CA . TYR A 1 134 ? 18.789 -24.259 -16.062 1.00 88.50 134 TYR A CA 1
ATOM 1033 C C . TYR A 1 134 ? 19.137 -24.175 -14.570 1.00 88.50 134 TYR A C 1
ATOM 1035 O O . TYR A 1 134 ? 18.472 -23.476 -13.814 1.00 88.50 134 TYR A O 1
ATOM 1043 N N . GLU A 1 135 ? 20.212 -24.841 -14.153 1.00 89.25 135 GLU A N 1
ATOM 1044 C CA . GLU A 1 135 ? 20.575 -24.934 -12.740 1.00 89.25 135 GLU A CA 1
ATOM 1045 C C . GLU A 1 135 ? 21.374 -23.718 -12.252 1.00 89.25 135 GLU A C 1
ATOM 1047 O O . GLU A 1 135 ? 21.026 -23.103 -11.248 1.00 89.25 135 GLU A O 1
ATOM 1052 N N . CYS A 1 136 ? 22.439 -23.332 -12.966 1.00 88.62 136 CYS A N 1
ATOM 1053 C CA . CYS A 1 136 ? 23.340 -22.284 -12.482 1.00 88.62 136 CYS A CA 1
ATOM 1054 C C . CYS A 1 136 ? 23.063 -20.895 -13.064 1.00 88.62 136 CYS A C 1
ATOM 1056 O O . CYS A 1 136 ? 23.543 -19.916 -12.501 1.00 88.62 136 CYS A O 1
ATOM 1058 N N . SER A 1 137 ? 22.346 -20.794 -14.192 1.00 88.44 137 SER A N 1
ATOM 1059 C CA . SER A 1 137 ? 22.060 -19.545 -14.925 1.00 88.44 137 SER A CA 1
ATOM 1060 C C . SER A 1 137 ? 23.283 -18.667 -15.250 1.00 88.44 137 SER A C 1
ATOM 1062 O O . SER A 1 137 ? 23.137 -17.496 -15.587 1.00 88.44 137 SER A O 1
ATOM 1064 N N . GLN A 1 138 ? 24.497 -19.215 -15.156 1.00 83.62 138 GLN A N 1
ATOM 1065 C CA . GLN A 1 138 ? 25.750 -18.454 -15.248 1.00 83.62 138 GLN A CA 1
ATOM 1066 C C . GLN A 1 138 ? 26.491 -18.649 -16.571 1.00 83.62 138 GLN A C 1
ATOM 1068 O O . GLN A 1 138 ? 27.245 -17.777 -16.991 1.00 83.62 138 GLN A O 1
ATOM 1073 N N . VAL A 1 139 ? 26.294 -19.790 -17.231 1.00 88.56 139 VAL A N 1
ATOM 1074 C CA . VAL A 1 139 ? 26.985 -20.148 -18.475 1.00 88.56 139 VAL A CA 1
ATOM 1075 C C . VAL A 1 139 ? 26.000 -20.707 -19.497 1.00 88.56 139 VAL A C 1
ATOM 1077 O O . VAL A 1 139 ? 24.932 -21.205 -19.129 1.00 88.56 139 VAL A O 1
ATOM 1080 N N . ALA A 1 140 ? 26.372 -20.648 -20.778 1.00 89.06 140 ALA A N 1
ATOM 1081 C CA . ALA A 1 140 ? 25.590 -21.228 -21.864 1.00 89.06 140 ALA A CA 1
ATOM 1082 C C . ALA A 1 140 ? 25.398 -22.739 -21.659 1.00 89.06 140 ALA A C 1
ATOM 1084 O O . ALA A 1 140 ? 26.345 -23.481 -21.369 1.00 89.06 140 ALA A O 1
ATOM 1085 N N . ALA A 1 141 ? 24.159 -23.190 -21.810 1.00 89.00 141 ALA A N 1
ATOM 1086 C CA . ALA A 1 141 ? 23.807 -24.590 -21.815 1.00 89.00 141 ALA A CA 1
ATOM 1087 C C . ALA A 1 141 ? 24.277 -25.240 -23.117 1.00 89.00 141 ALA A C 1
ATOM 1089 O O . ALA A 1 141 ? 24.017 -24.752 -24.217 1.00 89.00 141 ALA A O 1
ATOM 1090 N N . LYS A 1 142 ? 24.965 -26.369 -22.977 1.00 90.19 142 LYS A N 1
ATOM 1091 C CA . LYS A 1 142 ? 25.504 -27.151 -24.096 1.00 90.19 142 LYS A CA 1
ATOM 1092 C C . LYS A 1 142 ? 24.796 -28.491 -24.257 1.00 90.19 142 LYS A C 1
ATOM 1094 O O . LYS A 1 142 ? 24.891 -29.111 -25.311 1.00 90.19 142 LYS A O 1
ATOM 1099 N N . LEU A 1 143 ? 24.098 -28.932 -23.214 1.00 87.44 143 LEU A N 1
ATOM 1100 C CA . LEU A 1 143 ? 23.495 -30.252 -23.100 1.00 87.44 143 LEU A CA 1
ATOM 1101 C C . LEU A 1 143 ? 21.995 -30.100 -22.864 1.00 87.44 143 LEU A C 1
ATOM 1103 O O . LEU A 1 143 ? 21.567 -29.175 -22.177 1.00 87.44 143 LEU A O 1
ATOM 1107 N N . LYS A 1 144 ? 21.194 -31.002 -23.431 1.00 91.62 144 LYS A N 1
ATOM 1108 C CA . LYS A 1 144 ? 19.741 -31.064 -23.237 1.00 91.62 144 LYS A CA 1
ATOM 1109 C C . LYS A 1 144 ? 19.394 -32.382 -22.553 1.00 91.62 144 LYS A C 1
ATOM 1111 O O . LYS A 1 144 ? 19.845 -33.430 -23.001 1.00 91.62 144 LYS A O 1
ATOM 1116 N N . CYS A 1 145 ? 18.576 -32.331 -21.508 1.00 87.75 145 CYS A N 1
ATOM 1117 C CA . CYS A 1 145 ? 18.030 -33.526 -20.882 1.00 87.75 145 CYS A CA 1
ATOM 1118 C C . CYS A 1 145 ? 16.937 -34.149 -21.765 1.00 87.75 145 CYS A C 1
ATOM 1120 O O . CYS A 1 145 ? 16.008 -33.465 -22.205 1.00 87.75 145 CYS A O 1
ATOM 1122 N N . GLU A 1 146 ? 17.027 -35.457 -22.003 1.00 86.62 146 GLU A N 1
ATOM 1123 C CA . GLU A 1 146 ? 16.064 -36.200 -22.827 1.00 86.62 146 GLU A CA 1
ATOM 1124 C C . GLU A 1 146 ? 14.712 -36.414 -22.130 1.00 86.62 146 GLU A C 1
ATOM 1126 O O . GLU A 1 146 ? 13.702 -36.604 -22.801 1.00 86.62 146 GLU A O 1
ATOM 1131 N N . GLN A 1 147 ? 14.674 -36.343 -20.795 1.00 88.75 147 GLN A N 1
ATOM 1132 C CA . GLN A 1 147 ? 13.467 -36.607 -20.006 1.00 88.75 147 GLN A CA 1
ATOM 1133 C C . GLN A 1 147 ? 12.637 -35.346 -19.729 1.00 88.75 147 GLN A C 1
ATOM 1135 O O . GLN A 1 147 ? 11.411 -35.418 -19.734 1.00 88.75 147 GLN A O 1
ATOM 1140 N N . CYS A 1 148 ? 13.277 -34.191 -19.510 1.00 83.88 148 CYS A N 1
ATOM 1141 C CA . CYS A 1 148 ? 12.586 -32.959 -19.099 1.00 83.88 148 CYS A CA 1
ATOM 1142 C C . CYS A 1 148 ? 12.755 -31.769 -20.058 1.00 83.88 148 CYS A C 1
ATOM 1144 O O . CYS A 1 148 ? 12.221 -30.701 -19.800 1.00 83.88 148 CYS A O 1
ATOM 1146 N N . SER A 1 149 ? 13.439 -31.930 -21.198 1.00 79.75 149 SER A N 1
ATOM 1147 C CA . SER A 1 149 ? 13.732 -30.856 -22.170 1.00 79.75 149 SER A CA 1
ATOM 1148 C C . SER A 1 149 ? 14.525 -29.648 -21.646 1.00 79.75 149 SER A C 1
ATOM 1150 O O . SER A 1 149 ? 14.864 -28.777 -22.453 1.00 79.75 149 SER A O 1
ATOM 1152 N N . ASP A 1 150 ? 14.893 -29.635 -20.366 1.00 90.19 150 ASP A N 1
ATOM 1153 C CA . ASP A 1 150 ? 15.759 -28.629 -19.755 1.00 90.19 150 ASP A CA 1
ATOM 1154 C C . ASP A 1 150 ? 17.187 -28.703 -20.307 1.00 90.19 150 ASP A C 1
ATOM 1156 O O . ASP A 1 150 ? 17.648 -29.755 -20.771 1.00 90.19 150 ASP A O 1
ATOM 1160 N N . ARG A 1 151 ? 17.907 -27.575 -20.266 1.00 90.06 151 ARG A N 1
ATOM 1161 C CA . ARG A 1 151 ? 19.274 -27.472 -20.789 1.00 90.06 151 ARG A CA 1
ATOM 1162 C C . ARG A 1 151 ? 20.281 -27.118 -19.707 1.00 90.06 151 ARG A C 1
ATOM 1164 O O . ARG A 1 151 ? 20.044 -26.246 -18.880 1.00 90.06 151 ARG A O 1
ATOM 1171 N N . PHE A 1 152 ? 21.439 -27.763 -19.755 1.00 90.88 152 PHE A N 1
ATOM 1172 C CA . PHE A 1 152 ? 22.478 -27.698 -18.733 1.00 90.88 152 PHE A CA 1
ATOM 1173 C C . PHE A 1 152 ? 23.848 -27.406 -19.352 1.00 90.88 152 PHE A C 1
ATOM 1175 O O . PHE A 1 152 ? 24.089 -27.636 -20.542 1.00 90.88 152 PHE A O 1
ATOM 1182 N N . CYS A 1 153 ? 24.773 -26.894 -18.543 1.00 93.06 153 CYS A N 1
ATOM 1183 C CA . CYS A 1 153 ? 26.189 -26.852 -18.900 1.00 93.06 153 CYS A CA 1
ATOM 1184 C C . CYS A 1 153 ? 26.869 -28.204 -18.626 1.00 93.06 153 CYS A C 1
ATOM 1186 O O . CYS A 1 153 ? 26.320 -29.051 -17.923 1.00 93.06 153 CYS A O 1
ATOM 1188 N N . ASP A 1 154 ? 28.088 -28.389 -19.144 1.00 90.19 154 ASP A N 1
ATOM 1189 C CA . ASP A 1 154 ? 28.852 -29.643 -19.008 1.00 90.19 154 ASP A CA 1
ATOM 1190 C C . ASP A 1 154 ? 29.078 -30.077 -17.550 1.00 90.19 154 ASP A C 1
ATOM 1192 O O . ASP A 1 154 ? 29.250 -31.265 -17.284 1.00 90.19 154 ASP A O 1
ATOM 1196 N N . VAL A 1 155 ? 29.111 -29.112 -16.625 1.00 90.31 155 VAL A N 1
ATOM 1197 C CA . VAL A 1 155 ? 29.344 -29.344 -15.193 1.00 90.31 155 VAL A CA 1
ATOM 1198 C C . VAL A 1 155 ? 28.053 -29.786 -14.505 1.00 90.31 155 VAL A C 1
ATOM 1200 O O . VAL A 1 155 ? 28.021 -30.853 -13.899 1.00 90.31 155 VAL A O 1
ATOM 1203 N N . CYS A 1 156 ? 26.980 -29.003 -14.660 1.00 90.19 156 CYS A N 1
ATOM 1204 C CA . CYS A 1 156 ? 25.670 -29.277 -14.064 1.00 90.19 156 CYS A CA 1
ATOM 1205 C C . CYS A 1 156 ? 25.048 -30.585 -14.572 1.00 90.19 156 CYS A C 1
ATOM 1207 O O . CYS A 1 156 ? 24.371 -31.271 -13.826 1.00 90.19 156 CYS A O 1
ATOM 1209 N N . PHE A 1 157 ? 25.312 -30.985 -15.821 1.00 89.00 157 PHE A N 1
ATOM 1210 C CA . PHE A 1 157 ? 24.767 -32.240 -16.356 1.00 89.00 157 PHE A CA 1
ATOM 1211 C C . PHE A 1 157 ? 25.440 -33.507 -15.801 1.00 89.00 157 PHE A C 1
ATOM 1213 O O . PHE A 1 157 ? 24.891 -34.598 -15.920 1.00 89.00 157 PHE A O 1
ATOM 1220 N N . LYS A 1 158 ? 26.660 -33.388 -15.263 1.00 84.81 158 LYS A N 1
ATOM 1221 C CA . LYS A 1 158 ? 27.453 -34.518 -14.744 1.00 84.81 158 LYS A CA 1
ATOM 1222 C C . LYS A 1 158 ? 27.464 -34.603 -13.216 1.00 84.81 158 LYS A C 1
ATOM 1224 O O . LYS A 1 158 ? 28.147 -35.479 -12.686 1.00 84.81 158 LYS A O 1
ATOM 1229 N N . SER A 1 159 ? 26.814 -33.651 -12.551 1.00 66.44 159 SER A N 1
ATOM 1230 C CA . SER A 1 159 ? 26.694 -33.600 -11.091 1.00 66.44 159 SER A CA 1
ATOM 1231 C C . SER A 1 159 ? 25.575 -34.507 -10.590 1.00 66.44 159 SER A C 1
ATOM 1233 O O . SER A 1 159 ? 24.668 -34.827 -11.390 1.00 66.44 159 SER A O 1
#

Foldseek 3Di:
DDDDDPDDDDPPQPQAFLPPRDGADPDFFDQPPVRDRDHRFWWAAPVRDTHGPRLQLVCCVPPVWDADNPPRDIGDFPDGSVVCSPPPNVCVSTPTPVVSNVVVVVVVVVVPDPPPPVPPPDDDPDPPPQPAAPPPSPDGFPDADPPPRGTHHPVVVVD

Sequence (159 aa):
MDFTIPSNANMNNKLLCGSCSKIFSFKEKTPGFHGLRKSYVPLILNCGHTVCEFCIESSLRERGKVICPDCCKVSVCSQPVENVIKDHQMRMEFPPNVYLIGEIATSFNNKFGNTLSSTLLTQQGPAKKEELCYECSQVAAKLKCEQCSDRFCDVCFKS

Radius of gyration: 23.08 Å; chains: 1; bounding box: 59×60×55 Å

pLDDT: mean 78.64, std 19.6, range [30.34, 97.31]

Secondary structure (DSSP, 8-state):
----PPP---TT-TTB-TTT-PBP--S--EE-TTS-EE---EEE-TTS-EEEHHHHHHHHHHHSSEE-TTT-PEEPPSS-HHHHTSHHHHHHHS-B-HHHHHHHHHHHHTTS-TTSSTTTTS--------PBPTTTSSSB--EE-TTT--EE-TTGGG-

InterPro domains:
  IPR000315 B-box-type zinc finger [PS50119] (128-159)
  IPR001841 Zinc finger, RING-type [PS50089] (17-71)
  IPR001841 Zinc finger, RING-type [SM00184] (17-71)
  IPR013083 Zinc finger, RING/FYVE/PHD-type [G3DSA:3.30.40.10] (6-98)
  IPR017907 Zinc finger, RING-type, conserved site [PS00518] (47-56)
  IPR027370 Zinc finger, RING-type, eukaryotic [PF13445] (25-69)

Organism: Diaphorina citri (NCBI:txid121845)